Protein AF-A0A7C2TZ57-F1 (afdb_monomer_lite)

Sequence (88 aa):
MREAIAEVSTALKTLGRPDPWSPDIKASDDFLDPLFKKYFEKLGLPNLLRKTDYHILARLVPREKIDPEVVEKLDAIATVAQKAKPRS

Structure (mmCIF, N/CA/C/O backbone):
data_AF-A0A7C2TZ57-F1
#
_entry.id   AF-A0A7C2TZ57-F1
#
loop_
_atom_site.group_PDB
_atom_site.id
_atom_site.type_symbol
_atom_site.label_atom_id
_atom_site.label_alt_id
_atom_site.label_comp_id
_atom_site.label_asym_id
_atom_site.label_entity_id
_atom_site.label_seq_id
_atom_site.pdbx_PDB_ins_code
_atom_site.Cartn_x
_atom_site.Cartn_y
_atom_site.Cartn_z
_atom_site.occupancy
_atom_site.B_iso_or_equiv
_atom_site.auth_seq_id
_atom_site.auth_comp_id
_atom_site.auth_asym_id
_atom_site.auth_atom_id
_atom_site.pdbx_PDB_model_num
ATOM 1 N N . MET A 1 1 ? -12.978 -4.982 6.314 1.00 88.62 1 MET A N 1
ATOM 2 C CA . MET A 1 1 ? -12.116 -4.238 5.372 1.00 88.62 1 MET A CA 1
ATOM 3 C C . MET A 1 1 ? -12.701 -2.874 5.026 1.00 88.62 1 MET A C 1
ATOM 5 O O . MET A 1 1 ? -12.130 -1.891 5.462 1.00 88.62 1 MET A O 1
ATOM 9 N N . ARG A 1 2 ? -13.855 -2.784 4.338 1.00 91.88 2 ARG A N 1
ATOM 10 C CA . ARG A 1 2 ? -14.488 -1.494 3.969 1.00 91.88 2 ARG A CA 1
ATOM 11 C C . ARG A 1 2 ? -14.645 -0.510 5.135 1.00 91.88 2 ARG A C 1
ATOM 13 O O . ARG A 1 2 ? -14.288 0.650 5.009 1.00 91.88 2 ARG A O 1
ATOM 20 N N . GLU A 1 3 ? -15.123 -0.998 6.272 1.00 93.00 3 GLU A N 1
ATOM 21 C CA . GLU A 1 3 ? -15.290 -0.192 7.485 1.00 93.00 3 GLU A CA 1
ATOM 22 C C . GLU A 1 3 ? -13.953 0.322 8.043 1.00 93.00 3 GLU A C 1
ATOM 24 O O . GLU A 1 3 ? -13.824 1.499 8.356 1.00 93.00 3 GLU A O 1
ATOM 29 N N . ALA A 1 4 ? -12.928 -0.536 8.103 1.00 93.25 4 ALA A N 1
ATOM 30 C CA . ALA A 1 4 ? -11.592 -0.144 8.553 1.00 93.25 4 ALA A CA 1
ATOM 31 C C . ALA A 1 4 ? -10.956 0.897 7.614 1.00 93.25 4 ALA A C 1
ATOM 33 O O . ALA A 1 4 ? -10.347 1.847 8.094 1.00 93.25 4 ALA A O 1
ATOM 34 N N . ILE A 1 5 ? -11.160 0.767 6.295 1.00 93.81 5 ILE A N 1
ATOM 35 C CA . ILE A 1 5 ? -10.750 1.781 5.311 1.00 93.81 5 ILE A CA 1
ATOM 36 C C . ILE A 1 5 ? -11.424 3.113 5.630 1.00 93.81 5 ILE A C 1
ATOM 38 O O . ILE A 1 5 ? -10.728 4.102 5.817 1.00 93.81 5 ILE A O 1
ATOM 42 N N . ALA A 1 6 ? -12.755 3.136 5.750 1.00 93.81 6 ALA A N 1
ATOM 43 C CA . ALA A 1 6 ? -13.500 4.369 5.998 1.00 93.81 6 ALA A CA 1
ATOM 44 C C . ALA A 1 6 ? -13.037 5.077 7.284 1.00 93.81 6 ALA A C 1
ATOM 46 O O . ALA A 1 6 ? -12.849 6.294 7.299 1.00 93.81 6 ALA A O 1
ATOM 47 N N . GLU A 1 7 ? -12.798 4.316 8.352 1.00 93.62 7 GLU A N 1
ATOM 48 C CA . GLU A 1 7 ? -12.317 4.856 9.622 1.00 93.62 7 GLU A CA 1
ATOM 49 C C . GLU A 1 7 ? -10.905 5.431 9.537 1.00 93.62 7 GLU A C 1
ATOM 51 O O . GLU A 1 7 ? -10.665 6.516 10.063 1.00 93.62 7 GLU A O 1
ATOM 56 N N . VAL A 1 8 ? -9.972 4.733 8.884 1.00 93.69 8 VAL A N 1
ATOM 57 C CA . VAL A 1 8 ? -8.596 5.226 8.731 1.00 93.69 8 VAL A CA 1
ATOM 58 C C . VAL A 1 8 ? -8.556 6.432 7.794 1.00 93.69 8 VAL A C 1
ATOM 60 O O . VAL A 1 8 ? -7.910 7.422 8.122 1.00 93.69 8 VAL A O 1
ATOM 63 N N . SER A 1 9 ? -9.309 6.419 6.690 1.00 92.62 9 SER A N 1
ATOM 64 C CA . SER A 1 9 ? -9.463 7.581 5.804 1.00 92.62 9 SER A CA 1
ATOM 65 C C . SER A 1 9 ? -10.031 8.794 6.545 1.00 92.62 9 SER A C 1
ATOM 67 O O . SER A 1 9 ? -9.547 9.912 6.376 1.00 92.62 9 SER A O 1
ATOM 69 N N . THR A 1 10 ? -11.032 8.583 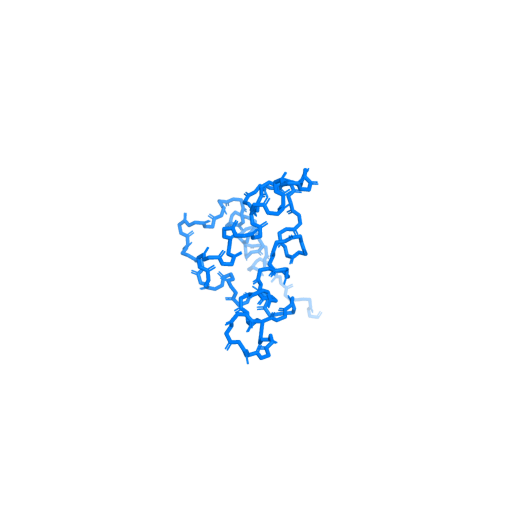7.406 1.00 94.06 10 THR A N 1
ATOM 70 C CA . THR A 1 10 ? -11.614 9.657 8.225 1.00 94.06 10 THR A CA 1
ATOM 71 C C . THR A 1 10 ? -10.588 10.197 9.215 1.00 94.06 10 THR A C 1
ATOM 73 O O . THR A 1 10 ? -10.418 11.409 9.311 1.00 94.06 10 THR A O 1
ATOM 76 N N . ALA A 1 11 ? -9.853 9.314 9.896 1.00 93.31 11 ALA A N 1
ATOM 77 C CA . ALA A 1 11 ? -8.811 9.711 10.834 1.00 93.31 11 ALA A CA 1
ATOM 78 C C . ALA A 1 11 ? -7.692 10.513 10.150 1.00 93.31 11 ALA A C 1
ATOM 80 O O . ALA A 1 11 ? -7.287 11.548 10.672 1.00 93.31 11 ALA A O 1
ATOM 81 N N . LEU A 1 12 ? -7.239 10.096 8.963 1.00 91.94 12 LEU A N 1
ATOM 82 C CA . LEU A 1 12 ? -6.238 10.832 8.184 1.00 91.94 12 LEU A CA 1
ATOM 83 C C . LEU A 1 12 ? -6.716 12.242 7.840 1.00 91.94 12 LEU A C 1
ATOM 85 O O . LEU A 1 12 ? -5.988 13.208 8.066 1.00 91.94 12 LEU A O 1
ATOM 89 N N . LYS A 1 13 ? -7.971 12.369 7.401 1.00 92.12 13 LYS A N 1
ATOM 90 C CA . LYS A 1 13 ? -8.589 13.667 7.129 1.00 92.12 13 LYS A CA 1
ATOM 91 C C . LYS A 1 13 ? -8.656 14.545 8.382 1.00 92.12 13 LYS A C 1
ATOM 93 O O . LYS A 1 13 ? -8.322 15.723 8.314 1.00 92.12 13 LYS A O 1
ATOM 98 N N . THR A 1 14 ? -9.049 13.985 9.527 1.00 92.75 14 THR A N 1
ATOM 99 C CA . THR A 1 14 ? -9.082 14.709 10.810 1.00 92.75 14 THR A CA 1
ATOM 100 C C . THR A 1 14 ? -7.692 15.174 11.247 1.00 92.75 14 THR A C 1
ATOM 102 O O . THR A 1 14 ? -7.559 16.259 11.803 1.00 92.75 14 THR A O 1
ATOM 105 N N . LEU A 1 15 ? -6.653 14.386 10.967 1.00 90.19 15 LEU A N 1
ATOM 106 C CA . LEU A 1 15 ? -5.258 14.704 11.284 1.00 90.19 15 LEU A CA 1
ATOM 107 C C . LEU A 1 15 ? -4.594 15.639 10.255 1.00 90.19 15 LEU A C 1
ATOM 109 O O . LEU A 1 15 ? -3.394 15.893 10.361 1.00 90.19 15 LEU A O 1
ATOM 113 N N . GLY A 1 16 ? -5.338 16.130 9.256 1.00 89.00 16 GLY A N 1
ATOM 114 C CA . GLY A 1 16 ? -4.812 16.995 8.196 1.00 89.00 16 GLY A CA 1
ATOM 115 C C . GLY A 1 16 ? -3.798 16.302 7.282 1.00 89.00 16 GLY A C 1
ATOM 116 O O . GLY A 1 16 ? -2.973 16.969 6.662 1.00 89.00 16 GLY A O 1
ATOM 117 N N . ARG A 1 17 ? -3.818 14.966 7.225 1.00 89.69 17 ARG A N 1
ATOM 118 C CA . ARG A 1 17 ? -2.958 14.175 6.340 1.00 89.69 17 ARG A CA 1
ATOM 119 C C . ARG A 1 17 ? -3.569 14.092 4.935 1.00 89.69 17 ARG A C 1
ATOM 121 O O . ARG A 1 17 ? -4.791 14.213 4.804 1.00 89.69 17 ARG A O 1
ATOM 128 N N . PRO A 1 18 ? -2.746 13.882 3.890 1.00 89.38 18 PRO A N 1
ATOM 129 C CA . PRO A 1 18 ? -3.254 13.696 2.536 1.00 89.38 18 PRO A CA 1
ATOM 130 C C . PRO A 1 18 ? -4.180 12.476 2.439 1.00 89.38 18 PRO A C 1
ATOM 132 O O . PRO A 1 18 ? -4.154 11.581 3.287 1.00 89.38 18 PRO A O 1
ATOM 135 N N . ASP A 1 19 ? -5.007 12.451 1.394 1.00 88.81 19 ASP A N 1
ATOM 136 C CA . ASP A 1 19 ? -5.886 11.316 1.112 1.00 88.81 19 ASP A CA 1
ATOM 137 C C . ASP A 1 19 ? -5.069 10.015 0.934 1.00 88.81 19 ASP A C 1
ATOM 139 O O . ASP A 1 19 ? -3.986 10.072 0.348 1.00 88.81 19 ASP A O 1
ATOM 143 N N . PRO A 1 20 ? -5.561 8.846 1.393 1.00 88.31 20 PRO A N 1
ATOM 144 C CA . PRO A 1 20 ? -4.907 7.546 1.203 1.00 88.31 20 PRO A CA 1
ATOM 145 C C . PRO A 1 20 ? -4.474 7.210 -0.222 1.00 88.31 20 PRO A C 1
ATOM 147 O O . PRO A 1 20 ? -3.556 6.413 -0.409 1.00 88.31 20 PRO A O 1
ATOM 150 N N . TRP A 1 21 ? -5.159 7.773 -1.213 1.00 88.00 21 TRP A N 1
ATOM 151 C CA . TRP A 1 21 ? -4.915 7.541 -2.631 1.00 88.00 21 TRP A CA 1
ATOM 152 C C . TRP A 1 21 ? -4.152 8.691 -3.293 1.00 88.00 21 TRP A C 1
ATOM 154 O O . TRP A 1 21 ? -3.951 8.672 -4.504 1.00 88.00 21 TRP A O 1
ATOM 164 N N . SER A 1 22 ? -3.736 9.694 -2.517 1.00 87.38 22 SER A N 1
ATOM 165 C CA . SER A 1 22 ? -2.906 10.793 -3.001 1.00 87.38 22 SER A CA 1
ATOM 166 C C . SER A 1 22 ? -1.498 10.301 -3.369 1.00 87.38 22 SER A C 1
ATOM 168 O O . SER A 1 22 ? -0.949 9.450 -2.667 1.00 87.38 22 SER A O 1
ATOM 170 N N . PRO A 1 23 ? -0.850 10.862 -4.405 1.00 84.69 23 PRO A N 1
ATOM 171 C CA . PRO A 1 23 ? 0.574 10.619 -4.649 1.00 84.69 23 PRO A CA 1
ATOM 172 C C . PRO A 1 23 ? 1.476 11.134 -3.511 1.00 84.69 23 PRO A C 1
ATOM 174 O O . PRO A 1 23 ? 2.607 10.676 -3.374 1.00 84.69 23 PRO A O 1
ATOM 177 N N . ASP A 1 24 ? 0.981 12.056 -2.677 1.00 88.00 24 ASP A N 1
ATOM 178 C CA . ASP A 1 24 ? 1.772 12.727 -1.638 1.00 88.00 24 ASP A CA 1
ATOM 179 C C . ASP A 1 24 ? 1.790 11.988 -0.289 1.00 88.00 24 ASP A C 1
ATOM 181 O O . ASP A 1 24 ? 2.533 12.370 0.619 1.00 88.00 24 ASP A O 1
ATOM 185 N N . ILE A 1 25 ? 0.960 10.951 -0.109 1.00 91.19 25 ILE A N 1
ATOM 186 C CA . ILE A 1 25 ? 0.947 10.175 1.135 1.00 91.19 25 ILE A CA 1
ATOM 187 C C . ILE A 1 25 ? 1.974 9.049 1.082 1.00 91.19 25 ILE A C 1
ATOM 189 O O . ILE A 1 25 ? 2.103 8.318 0.098 1.00 91.19 25 ILE A O 1
ATOM 193 N N . LYS A 1 26 ? 2.650 8.809 2.208 1.00 90.50 26 LYS A N 1
ATOM 194 C CA . LYS A 1 26 ? 3.409 7.577 2.396 1.00 90.50 26 LYS A CA 1
ATOM 195 C C . LYS A 1 26 ? 2.437 6.431 2.682 1.00 90.50 26 LYS A C 1
ATOM 197 O O . LYS A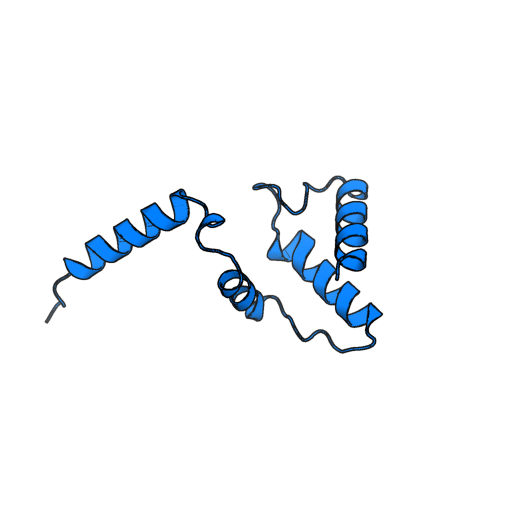 1 26 ? 2.310 5.991 3.821 1.00 90.50 26 LYS A O 1
ATOM 202 N N . ALA A 1 27 ? 1.742 5.953 1.647 1.00 89.81 27 ALA A N 1
ATOM 203 C CA . ALA A 1 27 ? 0.617 5.023 1.768 1.00 89.81 27 ALA A CA 1
ATOM 204 C C . ALA A 1 27 ? 0.935 3.771 2.603 1.00 89.81 27 ALA A C 1
ATOM 206 O O . ALA A 1 27 ? 0.080 3.304 3.351 1.00 89.81 27 ALA A O 1
ATOM 207 N N . SER A 1 28 ? 2.163 3.246 2.539 1.00 87.81 28 SER A N 1
ATOM 208 C CA . SER A 1 28 ? 2.573 2.100 3.359 1.00 87.81 28 SER A CA 1
ATOM 209 C C . SER A 1 28 ? 2.497 2.375 4.862 1.00 87.81 28 SER A C 1
ATOM 211 O O . SER A 1 28 ? 2.004 1.537 5.607 1.00 87.81 28 SER A O 1
ATOM 213 N N . ASP A 1 29 ? 2.967 3.541 5.297 1.00 89.31 29 ASP A N 1
ATOM 214 C CA . ASP A 1 29 ? 3.176 3.856 6.714 1.00 89.31 29 ASP A CA 1
ATOM 215 C C . ASP A 1 29 ? 1.967 4.601 7.279 1.00 89.31 29 ASP A C 1
ATOM 217 O O . ASP A 1 29 ? 1.472 4.285 8.356 1.00 89.31 29 ASP A O 1
ATOM 221 N N . ASP A 1 30 ? 1.473 5.583 6.528 1.00 89.75 30 ASP A N 1
ATOM 222 C CA . ASP A 1 30 ? 0.416 6.475 6.991 1.00 89.75 30 ASP A CA 1
ATOM 223 C C . ASP A 1 30 ? -0.981 5.861 6.798 1.00 89.75 30 ASP A C 1
ATOM 225 O O . ASP A 1 30 ? -1.920 6.256 7.485 1.00 89.75 30 ASP A O 1
ATOM 229 N N . PHE A 1 31 ? -1.142 4.877 5.903 1.00 92.38 31 PHE A N 1
ATOM 230 C CA . PHE A 1 31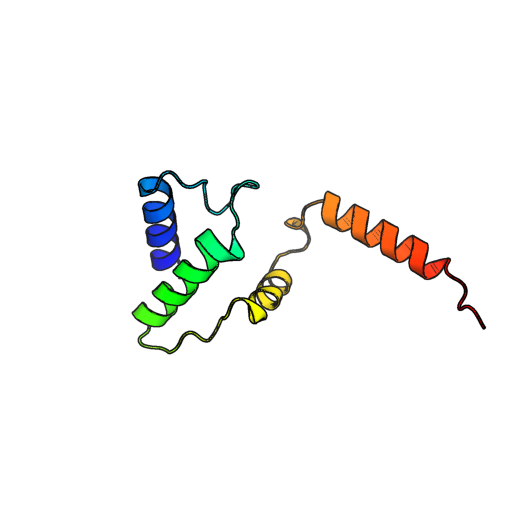 ? -2.449 4.282 5.602 1.00 92.38 31 PHE A CA 1
ATOM 231 C C . PHE A 1 31 ? -2.515 2.760 5.793 1.00 92.38 31 PHE A C 1
ATOM 233 O O . PHE A 1 31 ? -3.356 2.289 6.559 1.00 92.38 31 PHE A O 1
ATOM 240 N N . LEU A 1 32 ? -1.659 1.973 5.132 1.00 92.88 32 LEU A N 1
ATOM 241 C CA . LEU A 1 32 ? -1.747 0.506 5.162 1.00 92.88 32 LEU A CA 1
ATOM 242 C C . LEU A 1 32 ? -1.457 -0.066 6.556 1.00 92.88 32 LEU A C 1
ATOM 244 O O . LEU A 1 32 ? -2.210 -0.922 7.022 1.00 92.88 32 LEU A O 1
ATOM 248 N N . ASP A 1 33 ? -0.436 0.444 7.250 1.00 92.31 33 ASP A N 1
ATOM 249 C CA . ASP A 1 33 ? -0.110 0.041 8.626 1.00 92.31 33 ASP A CA 1
ATOM 250 C C . ASP A 1 33 ? -1.299 0.204 9.598 1.00 92.31 33 ASP A C 1
ATOM 252 O O . ASP A 1 33 ? -1.713 -0.793 10.210 1.00 92.31 33 ASP A O 1
ATOM 256 N N . PRO A 1 34 ? -1.913 1.398 9.744 1.00 93.19 34 PRO A N 1
ATOM 257 C CA . PRO A 1 34 ? -3.080 1.552 10.610 1.00 93.19 34 PRO A CA 1
ATOM 258 C C . PRO A 1 34 ? -4.311 0.793 10.094 1.00 93.19 34 PRO A C 1
ATOM 260 O O . PRO A 1 34 ? -5.095 0.294 10.905 1.00 93.19 34 PRO A O 1
ATOM 263 N N . LEU A 1 35 ? -4.476 0.649 8.774 1.00 94.44 35 LEU A N 1
ATOM 264 C CA . LEU A 1 35 ? -5.582 -0.096 8.171 1.00 94.44 35 LEU A CA 1
ATOM 265 C C . LEU A 1 35 ? -5.566 -1.574 8.552 1.00 94.44 35 LEU A C 1
ATOM 267 O O . LEU A 1 35 ? -6.575 -2.084 9.045 1.00 94.44 35 LEU A O 1
ATOM 271 N N . PHE A 1 36 ? -4.451 -2.270 8.323 1.00 93.94 36 PHE A N 1
ATOM 272 C CA . PHE A 1 36 ? -4.376 -3.699 8.610 1.00 93.94 36 PHE A CA 1
ATOM 273 C C . PHE A 1 36 ? -4.433 -3.960 10.106 1.00 93.94 36 PHE A C 1
ATOM 275 O O . PHE A 1 36 ? -5.190 -4.832 10.529 1.00 93.94 36 PHE A O 1
ATOM 282 N N . LYS A 1 37 ? -3.745 -3.147 10.915 1.00 92.81 37 LYS A N 1
ATOM 283 C CA . LYS A 1 37 ? -3.849 -3.228 12.373 1.00 92.81 37 LYS A CA 1
ATOM 284 C C . LYS A 1 37 ? -5.312 -3.176 12.827 1.00 92.81 37 LYS A C 1
ATOM 286 O O . LYS A 1 37 ? -5.779 -4.112 13.470 1.00 92.81 37 LYS A O 1
ATOM 291 N N . LYS A 1 38 ? -6.061 -2.153 12.402 1.00 93.25 38 LYS A N 1
ATOM 292 C CA . LYS A 1 38 ? -7.464 -1.983 12.799 1.00 93.25 38 LYS A CA 1
ATOM 293 C C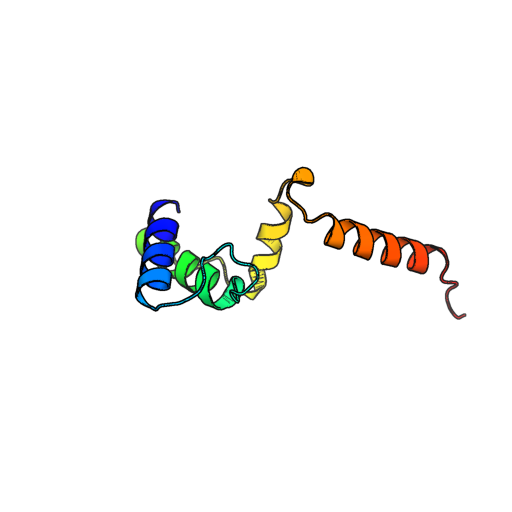 . LYS A 1 38 ? -8.378 -3.070 12.235 1.00 93.25 38 LYS A C 1
ATOM 295 O O . LYS A 1 38 ? -9.313 -3.509 12.900 1.00 93.25 38 LYS A O 1
ATOM 300 N N . TYR A 1 39 ? -8.124 -3.519 11.007 1.00 94.94 39 TYR A N 1
ATOM 301 C CA . TYR A 1 39 ? -8.895 -4.592 10.388 1.00 94.94 39 TYR A CA 1
ATOM 302 C C . TYR A 1 39 ? -8.752 -5.921 11.141 1.00 94.94 39 TYR A C 1
ATOM 304 O O . TYR A 1 39 ? -9.766 -6.555 11.424 1.00 94.94 39 TYR A O 1
ATOM 312 N N . PHE A 1 40 ? -7.528 -6.325 11.491 1.00 94.00 40 PHE A N 1
ATOM 313 C CA . PHE A 1 40 ? -7.289 -7.565 12.233 1.00 94.00 40 PHE A CA 1
ATOM 314 C C . PHE A 1 40 ? -7.734 -7.465 13.697 1.00 94.00 40 PHE A C 1
ATOM 316 O O . PHE A 1 40 ? -8.335 -8.413 14.200 1.00 94.00 40 PHE A O 1
ATOM 323 N N . GLU A 1 41 ? -7.561 -6.304 14.341 1.00 93.31 41 GLU A N 1
ATOM 324 C CA . GLU A 1 41 ? -8.107 -6.033 15.680 1.00 93.31 41 GLU A CA 1
ATOM 325 C C . GLU A 1 41 ? -9.628 -6.233 15.722 1.00 93.31 41 GLU A C 1
ATOM 327 O O . GLU A 1 41 ? -10.133 -6.922 16.606 1.00 93.31 41 GLU A O 1
ATOM 332 N N . LYS A 1 42 ? -10.366 -5.718 14.727 1.00 92.00 42 LYS A N 1
ATOM 333 C CA . LYS A 1 42 ? -11.823 -5.918 14.625 1.00 92.00 42 LYS A CA 1
ATOM 334 C C . LYS A 1 42 ? -12.233 -7.372 14.411 1.00 92.00 42 LYS A C 1
ATOM 336 O O . LYS A 1 42 ? -13.332 -7.756 14.797 1.00 92.00 42 LYS A O 1
ATOM 341 N N . LEU A 1 43 ? -11.376 -8.171 13.783 1.00 93.44 43 LEU A N 1
ATOM 342 C CA . LEU A 1 43 ? -11.606 -9.602 13.603 1.00 93.44 43 LEU A CA 1
ATOM 343 C C . LEU A 1 43 ? -11.194 -10.430 14.829 1.00 93.44 43 LEU A C 1
ATOM 345 O O . LEU A 1 43 ? -11.436 -11.633 14.840 1.00 93.44 43 LEU A O 1
ATOM 349 N N . GLY A 1 44 ? -10.562 -9.820 15.840 1.00 92.75 44 GLY A N 1
ATOM 350 C CA . GLY A 1 44 ? -9.986 -10.541 16.978 1.00 92.75 44 GLY A CA 1
ATOM 351 C C . GLY A 1 44 ? -8.809 -11.439 16.585 1.00 92.75 44 GLY A C 1
ATOM 352 O O . GLY A 1 44 ? -8.523 -12.418 17.271 1.00 92.75 44 GLY A O 1
ATOM 353 N N . LEU A 1 45 ? -8.148 -11.139 15.465 1.00 92.69 45 LEU A N 1
ATOM 354 C CA . LEU A 1 45 ? -7.048 -11.924 14.913 1.00 92.69 45 LEU A CA 1
ATOM 355 C C . LEU A 1 45 ? -5.716 -11.176 15.066 1.00 92.69 45 LEU A C 1
ATOM 357 O O . LEU A 1 45 ? -5.690 -9.943 15.060 1.00 92.69 45 LEU A O 1
ATOM 361 N N . PRO A 1 46 ? -4.582 -11.894 15.159 1.00 90.81 46 PRO A N 1
ATOM 362 C CA . PRO A 1 46 ? -3.275 -11.258 15.058 1.00 90.81 46 PRO A CA 1
ATOM 363 C C . PRO A 1 46 ? -3.102 -10.621 13.674 1.00 90.81 46 PRO A C 1
ATOM 365 O O . PRO A 1 46 ? -3.619 -11.130 12.679 1.00 90.81 46 PRO A O 1
ATOM 368 N N . ASN A 1 47 ? -2.339 -9.526 13.590 1.00 89.56 47 ASN A N 1
ATOM 369 C CA . ASN A 1 47 ? -2.035 -8.922 12.295 1.00 89.56 47 ASN A CA 1
ATOM 370 C C . ASN A 1 47 ? -1.135 -9.856 11.466 1.00 89.56 47 ASN A C 1
ATOM 372 O O . ASN A 1 47 ? 0.039 -10.054 11.793 1.00 89.56 47 ASN A O 1
ATOM 376 N N . LEU A 1 48 ? -1.704 -10.408 10.392 1.00 87.75 48 LEU A N 1
ATOM 377 C CA . LEU A 1 48 ? -1.029 -11.316 9.462 1.00 87.75 48 LEU A CA 1
ATOM 378 C C . LEU A 1 48 ? -0.348 -10.586 8.294 1.00 87.75 48 LEU A C 1
ATOM 380 O O . LEU A 1 48 ? 0.433 -11.202 7.579 1.00 87.75 48 LEU A O 1
ATOM 384 N N . LEU A 1 49 ? -0.643 -9.299 8.091 1.00 89.38 49 LEU A N 1
ATOM 385 C CA . LEU A 1 49 ? -0.090 -8.481 7.011 1.00 89.38 49 LEU A CA 1
ATOM 386 C C . LEU A 1 49 ? 0.810 -7.405 7.610 1.00 89.38 49 LEU A C 1
ATOM 388 O O . LEU A 1 49 ? 0.347 -6.386 8.129 1.00 89.38 49 LEU A O 1
ATOM 392 N N . ARG A 1 50 ? 2.120 -7.650 7.552 1.00 88.62 50 ARG A N 1
ATOM 393 C CA . ARG A 1 50 ? 3.128 -6.673 7.959 1.00 88.62 50 ARG A CA 1
ATOM 394 C C . ARG A 1 50 ? 3.604 -5.895 6.743 1.00 88.62 50 ARG A C 1
ATOM 396 O O . ARG A 1 50 ? 3.445 -6.323 5.604 1.00 88.62 50 ARG A O 1
ATOM 403 N N . LYS A 1 51 ? 4.275 -4.774 6.995 1.00 87.94 51 LYS A N 1
ATOM 404 C CA . LYS A 1 51 ? 4.870 -3.929 5.954 1.00 87.94 51 LYS A CA 1
ATOM 405 C C . LYS A 1 51 ? 5.789 -4.689 4.991 1.00 87.94 51 LYS A C 1
ATOM 407 O O . LYS A 1 51 ? 5.825 -4.384 3.803 1.00 87.94 51 LYS A O 1
ATOM 412 N N . THR A 1 52 ? 6.493 -5.706 5.489 1.00 89.44 52 THR A N 1
ATOM 413 C CA . THR A 1 52 ? 7.328 -6.611 4.680 1.00 89.44 52 THR A CA 1
ATOM 414 C C . THR A 1 52 ? 6.527 -7.367 3.622 1.00 89.44 52 THR A C 1
ATOM 416 O O . THR A 1 52 ? 7.056 -7.690 2.561 1.00 89.44 52 THR A O 1
ATOM 419 N N . ASP A 1 53 ? 5.240 -7.591 3.873 1.00 90.19 53 ASP A N 1
ATOM 420 C CA . ASP A 1 53 ? 4.355 -8.412 3.054 1.00 90.19 53 ASP A CA 1
ATOM 421 C C . ASP A 1 53 ? 3.502 -7.581 2.089 1.00 90.19 53 ASP A C 1
ATOM 423 O O . ASP A 1 53 ? 2.840 -8.145 1.230 1.00 90.19 53 ASP A O 1
ATOM 427 N N . TYR A 1 54 ? 3.531 -6.243 2.141 1.00 90.31 54 TYR A N 1
ATOM 428 C CA . TYR A 1 54 ? 2.684 -5.405 1.271 1.00 90.31 54 TYR A CA 1
ATOM 429 C C . TYR A 1 54 ? 2.955 -5.581 -0.223 1.00 90.31 54 TYR A C 1
ATOM 431 O O . TYR A 1 54 ? 2.069 -5.335 -1.041 1.00 90.31 54 TYR A O 1
ATOM 439 N N . HIS A 1 55 ? 4.129 -6.091 -0.592 1.00 89.62 55 HIS A N 1
ATOM 440 C CA . HIS A 1 55 ? 4.443 -6.456 -1.970 1.00 89.62 55 HIS A CA 1
ATOM 441 C C . HIS A 1 55 ? 3.458 -7.491 -2.554 1.00 89.62 55 HIS A C 1
ATOM 443 O O . HIS A 1 55 ? 3.261 -7.526 -3.769 1.00 89.62 55 HIS A O 1
ATOM 449 N N . ILE A 1 56 ? 2.791 -8.303 -1.720 1.00 91.31 56 ILE A N 1
ATOM 450 C CA . ILE A 1 56 ? 1.772 -9.252 -2.191 1.00 91.31 56 ILE A CA 1
ATOM 451 C C . ILE A 1 56 ? 0.536 -8.538 -2.747 1.00 91.31 56 ILE A C 1
ATOM 453 O O . ILE A 1 56 ? -0.115 -9.066 -3.644 1.00 91.31 56 ILE A O 1
ATOM 457 N N . LEU A 1 57 ? 0.228 -7.331 -2.258 1.00 89.44 57 LEU A N 1
ATOM 458 C CA . LEU A 1 57 ? -0.935 -6.555 -2.693 1.00 89.44 57 LEU A CA 1
ATOM 459 C C . LEU A 1 57 ? -0.777 -6.082 -4.138 1.00 89.44 57 LEU A C 1
ATOM 461 O O . LEU A 1 57 ? -1.753 -6.067 -4.882 1.00 89.44 57 LEU A O 1
ATOM 465 N N . ALA A 1 58 ? 0.454 -5.776 -4.562 1.00 87.56 58 ALA A N 1
ATOM 466 C CA . ALA A 1 58 ? 0.746 -5.379 -5.937 1.00 87.56 58 ALA A CA 1
ATOM 467 C C . ALA A 1 58 ? 0.340 -6.462 -6.952 1.00 87.56 58 ALA A C 1
ATOM 469 O O . ALA A 1 58 ? -0.104 -6.144 -8.049 1.00 87.56 58 ALA A O 1
ATOM 470 N N . ARG A 1 59 ? 0.408 -7.746 -6.569 1.00 88.88 59 ARG A N 1
ATOM 471 C CA . ARG A 1 59 ? -0.009 -8.874 -7.423 1.00 88.88 59 ARG A CA 1
ATOM 472 C C . ARG A 1 59 ? -1.520 -8.950 -7.644 1.00 88.88 59 ARG A C 1
ATOM 474 O O . ARG A 1 59 ? -1.960 -9.666 -8.536 1.00 88.88 59 ARG A O 1
ATOM 481 N N . LEU A 1 60 ? -2.304 -8.260 -6.819 1.00 89.69 60 LEU A N 1
ATOM 482 C CA . LEU A 1 60 ? -3.764 -8.233 -6.902 1.00 89.69 60 LEU A CA 1
ATOM 483 C C . LEU A 1 60 ? -4.275 -7.063 -7.753 1.00 89.69 60 LEU A C 1
ATOM 485 O O . LEU A 1 60 ? -5.480 -6.960 -7.983 1.00 89.69 60 LEU A O 1
ATOM 489 N N . VAL A 1 61 ? -3.386 -6.167 -8.194 1.00 88.25 61 VAL A N 1
ATOM 490 C CA . VAL A 1 61 ? -3.749 -5.003 -9.002 1.00 88.25 61 VAL A CA 1
ATOM 491 C C . VAL A 1 61 ? -3.930 -5.441 -10.461 1.00 88.25 61 VAL A C 1
ATOM 493 O O . VAL A 1 61 ? -2.998 -6.000 -11.041 1.00 88.25 61 VAL A O 1
ATOM 496 N N . PRO A 1 62 ? -5.103 -5.196 -11.080 1.00 90.62 62 PRO A N 1
ATOM 497 C CA . PRO A 1 62 ? -5.293 -5.417 -12.510 1.00 90.62 62 PRO A CA 1
ATOM 498 C C . PRO A 1 62 ? -4.301 -4.589 -13.325 1.00 90.62 62 PRO A C 1
ATOM 500 O O . PRO A 1 62 ? -4.017 -3.443 -12.970 1.00 90.62 62 PRO A O 1
ATOM 503 N N . ARG A 1 63 ? -3.806 -5.142 -14.436 1.00 86.69 63 ARG A N 1
ATOM 504 C CA . ARG A 1 63 ? -2.779 -4.495 -15.268 1.00 86.69 63 ARG A CA 1
ATOM 505 C C . ARG A 1 63 ? -3.212 -3.109 -15.746 1.00 86.69 63 ARG A C 1
ATOM 507 O O . ARG A 1 63 ? -2.391 -2.208 -15.828 1.00 86.69 63 ARG A O 1
ATOM 514 N N . GLU A 1 64 ? -4.500 -2.936 -16.009 1.00 89.62 64 GLU A N 1
ATOM 515 C CA . GLU A 1 64 ? -5.108 -1.706 -16.521 1.00 89.62 64 GLU A CA 1
ATOM 516 C C . GLU A 1 64 ? -5.096 -0.568 -15.492 1.00 89.62 64 GLU A C 1
ATOM 518 O O . GLU A 1 64 ? -5.319 0.585 -15.845 1.00 89.62 64 GLU A O 1
ATOM 523 N N . LYS A 1 65 ? -4.866 -0.889 -14.213 1.00 88.88 65 LYS A N 1
ATOM 524 C CA . LYS A 1 65 ? -4.756 0.083 -13.119 1.00 88.88 65 LYS A CA 1
ATOM 525 C C . LYS A 1 65 ? -3.314 0.410 -12.745 1.00 88.88 65 LYS A C 1
ATOM 527 O O . LYS A 1 65 ? -3.104 1.212 -11.839 1.00 88.88 65 LYS A O 1
ATOM 532 N N . ILE A 1 66 ? -2.338 -0.234 -13.381 1.00 87.88 66 ILE A N 1
ATOM 533 C CA . ILE A 1 66 ? -0.928 0.091 -13.186 1.00 87.88 66 ILE A CA 1
ATOM 534 C C . ILE A 1 66 ? -0.641 1.370 -13.966 1.00 87.88 66 ILE A C 1
ATOM 536 O O . ILE A 1 66 ? -1.022 1.483 -15.130 1.00 87.88 66 ILE A O 1
ATOM 540 N N . ASP A 1 67 ? 0.023 2.322 -13.314 1.00 88.81 67 ASP A N 1
ATOM 541 C CA . ASP A 1 67 ? 0.404 3.581 -13.945 1.00 88.81 67 ASP A CA 1
ATOM 542 C C . ASP A 1 67 ? 1.255 3.314 -15.207 1.00 88.81 67 ASP A C 1
ATOM 544 O O . ASP A 1 67 ? 2.207 2.521 -15.131 1.00 88.81 67 ASP A O 1
ATOM 548 N N . PRO A 1 68 ? 0.936 3.935 -16.360 1.00 90.94 68 PRO A N 1
ATOM 549 C CA . PRO A 1 68 ? 1.723 3.793 -17.580 1.00 90.94 68 PRO A CA 1
ATOM 550 C C . PRO A 1 68 ? 3.215 4.060 -17.374 1.00 90.94 68 PRO A C 1
ATOM 552 O O . PRO A 1 68 ? 4.031 3.350 -17.960 1.00 90.94 68 PRO A O 1
ATOM 555 N N . GLU A 1 69 ? 3.587 4.993 -16.489 1.00 92.69 69 GLU A N 1
ATOM 556 C CA . GLU A 1 69 ? 4.991 5.277 -16.192 1.00 92.69 69 GLU A CA 1
ATOM 557 C C . GLU A 1 69 ? 5.713 4.024 -15.674 1.00 92.69 69 GLU A C 1
ATOM 559 O O . GLU A 1 69 ? 6.823 3.716 -16.109 1.00 92.69 69 GLU A O 1
ATOM 564 N N . VAL A 1 70 ? 5.081 3.244 -14.790 1.00 91.06 70 VAL A N 1
ATOM 565 C CA . VAL A 1 70 ?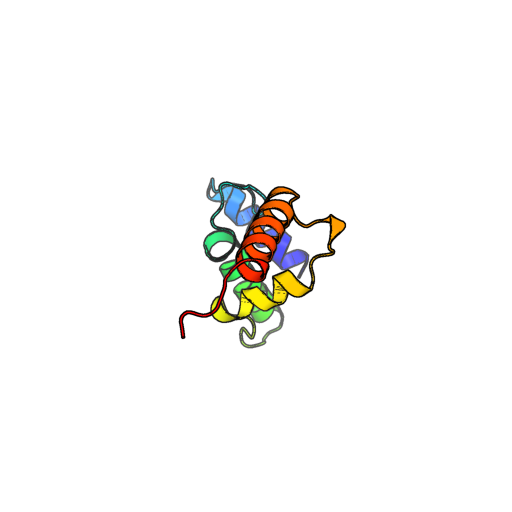 5.676 2.013 -14.245 1.00 91.06 70 VAL A CA 1
ATOM 566 C C . VAL A 1 70 ? 5.940 1.006 -15.361 1.00 91.06 70 VAL A C 1
ATOM 568 O O . VAL A 1 70 ? 7.007 0.392 -15.395 1.00 91.06 70 VAL A O 1
ATOM 571 N N . VAL A 1 71 ? 4.993 0.854 -16.290 1.00 91.31 71 VAL A N 1
ATOM 572 C CA . VAL A 1 71 ? 5.139 -0.045 -17.442 1.00 91.31 71 VAL A CA 1
ATOM 573 C C . VAL A 1 71 ? 6.301 0.411 -18.324 1.00 91.31 71 VAL A C 1
ATOM 575 O O . VAL A 1 71 ? 7.197 -0.382 -18.604 1.00 91.31 71 VAL A O 1
ATOM 578 N N . GLU A 1 72 ? 6.349 1.698 -18.671 1.00 94.75 72 GLU A N 1
ATOM 579 C CA . GLU A 1 72 ? 7.410 2.277 -19.499 1.00 94.75 72 GLU A CA 1
ATOM 580 C C . GLU A 1 72 ? 8.806 2.081 -18.892 1.00 94.75 72 GLU A C 1
ATOM 582 O O . GLU A 1 72 ? 9.748 1.695 -19.592 1.00 94.75 72 GLU A O 1
ATOM 587 N N . LYS A 1 73 ? 8.967 2.317 -17.581 1.00 94.56 73 LYS A N 1
ATOM 588 C CA . LYS A 1 73 ? 10.264 2.123 -16.913 1.00 94.56 73 LYS A CA 1
ATOM 589 C C . LYS A 1 73 ? 10.669 0.650 -16.880 1.00 94.56 73 LYS A C 1
ATOM 591 O O . LYS A 1 73 ? 11.839 0.343 -17.115 1.00 94.56 73 LYS A O 1
ATOM 596 N N . LEU A 1 74 ? 9.735 -0.261 -16.601 1.00 93.06 74 LEU A N 1
ATOM 597 C CA . LEU A 1 74 ? 10.017 -1.699 -16.581 1.00 93.06 74 LEU A CA 1
ATOM 598 C C . LEU A 1 74 ? 10.396 -2.223 -17.973 1.00 93.06 74 LEU A C 1
ATOM 600 O O . LEU A 1 74 ? 11.358 -2.985 -18.089 1.00 93.06 74 LEU A O 1
ATOM 604 N N . ASP A 1 75 ? 9.722 -1.760 -19.027 1.00 93.88 75 ASP A N 1
ATOM 605 C CA . ASP A 1 75 ? 10.040 -2.118 -20.413 1.00 93.88 75 ASP A CA 1
ATOM 606 C C . ASP A 1 75 ? 11.417 -1.588 -20.841 1.00 93.88 75 ASP A C 1
ATOM 608 O O . ASP A 1 75 ? 12.189 -2.289 -21.511 1.00 93.88 75 ASP A O 1
ATOM 612 N N . ALA A 1 76 ? 11.786 -0.379 -20.405 1.00 93.94 76 ALA A N 1
ATOM 613 C CA . ALA A 1 76 ? 13.121 0.169 -20.629 1.00 93.94 76 ALA A CA 1
ATOM 614 C C . ALA A 1 76 ? 14.209 -0.688 -19.955 1.00 93.94 76 ALA A C 1
ATOM 616 O O . ALA A 1 76 ? 15.218 -1.018 -20.587 1.00 93.94 76 ALA A O 1
ATOM 617 N N . ILE A 1 77 ? 13.989 -1.109 -18.703 1.00 93.88 77 ILE A N 1
ATOM 618 C CA . ILE A 1 77 ? 14.902 -2.008 -17.979 1.00 93.88 77 ILE A CA 1
ATOM 619 C C . ILE A 1 77 ? 15.020 -3.353 -18.703 1.00 93.88 77 ILE A C 1
ATOM 621 O O . ILE A 1 77 ? 16.134 -3.832 -18.927 1.00 93.88 77 ILE A O 1
ATOM 625 N N . ALA A 1 78 ? 13.897 -3.945 -19.119 1.00 93.56 78 ALA A N 1
ATOM 626 C CA . ALA A 1 78 ? 13.883 -5.209 -19.849 1.00 93.56 78 ALA A CA 1
ATOM 627 C C . ALA A 1 78 ? 14.656 -5.111 -21.175 1.00 93.56 78 ALA A C 1
ATOM 629 O O . ALA A 1 78 ? 15.451 -5.993 -21.504 1.00 93.56 78 ALA A O 1
ATOM 630 N N . THR A 1 79 ? 14.491 -4.003 -21.902 1.00 93.69 79 THR A N 1
ATOM 631 C CA . THR A 1 79 ? 15.209 -3.734 -23.155 1.00 93.69 79 THR A CA 1
ATOM 632 C C . THR A 1 79 ? 16.723 -3.660 -22.945 1.00 93.69 79 THR A C 1
ATOM 634 O O . THR A 1 79 ? 17.491 -4.197 -23.746 1.00 93.69 79 THR A O 1
ATOM 637 N N . VAL A 1 80 ? 17.177 -3.003 -21.874 1.00 93.69 80 VAL A N 1
ATOM 638 C CA . VAL A 1 80 ? 18.606 -2.923 -21.532 1.00 93.69 80 VAL A CA 1
ATOM 639 C C . VAL A 1 80 ? 19.143 -4.290 -21.114 1.00 93.69 80 VAL A C 1
ATOM 641 O O . VAL A 1 80 ? 20.201 -4.694 -21.593 1.00 93.69 80 VAL A O 1
ATOM 644 N N . ALA A 1 81 ? 18.402 -5.029 -20.286 1.00 91.81 81 ALA A N 1
ATOM 645 C C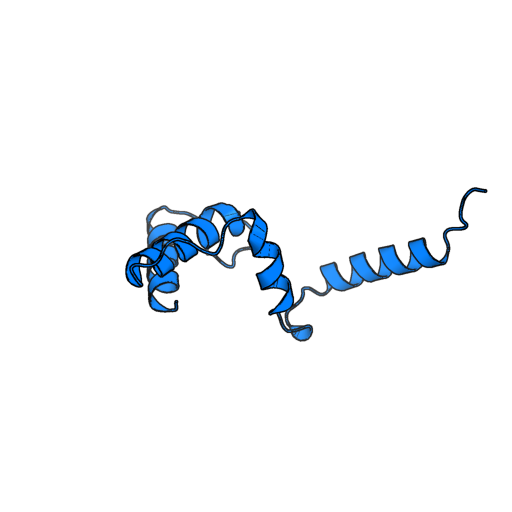A . ALA A 1 81 ? 18.790 -6.364 -19.838 1.00 91.81 81 ALA A CA 1
ATOM 646 C C . ALA A 1 81 ? 18.975 -7.343 -21.011 1.00 91.81 81 ALA A C 1
ATOM 648 O O . ALA A 1 81 ? 19.938 -8.101 -21.022 1.00 91.81 81 ALA A O 1
ATOM 649 N N . GLN A 1 82 ? 18.116 -7.283 -22.035 1.00 90.44 82 GLN A N 1
ATOM 650 C CA . GLN A 1 82 ? 18.245 -8.116 -23.241 1.00 90.44 82 GLN A CA 1
ATOM 651 C C . GLN A 1 82 ? 19.486 -7.788 -24.083 1.00 90.44 82 GLN A C 1
ATOM 653 O O . GLN A 1 82 ? 20.041 -8.664 -24.743 1.00 90.44 82 GLN A O 1
ATOM 658 N N . LYS A 1 83 ? 19.926 -6.525 -24.086 1.00 89.62 83 LYS A N 1
ATOM 659 C CA . LYS A 1 83 ? 21.116 -6.074 -24.828 1.00 89.62 83 LYS A CA 1
ATOM 660 C C . LYS A 1 83 ? 22.413 -6.284 -24.047 1.00 89.62 83 LYS A C 1
ATOM 662 O O . LYS A 1 83 ? 23.496 -6.206 -24.631 1.00 89.62 83 LYS A O 1
ATOM 667 N N . ALA A 1 84 ? 22.317 -6.514 -22.741 1.00 87.56 84 ALA A N 1
ATOM 668 C CA . ALA A 1 84 ? 23.470 -6.717 -21.888 1.00 87.56 84 ALA A CA 1
ATOM 669 C C . ALA A 1 84 ? 24.157 -8.041 -22.248 1.00 87.56 84 ALA A C 1
ATOM 671 O O . ALA A 1 84 ? 23.565 -9.115 -22.171 1.00 87.56 84 ALA A O 1
ATOM 672 N N . LYS A 1 85 ? 25.433 -7.968 -22.634 1.00 79.81 85 LYS A N 1
ATOM 673 C CA . LYS A 1 85 ? 26.280 -9.157 -22.755 1.00 79.81 85 LYS A CA 1
ATOM 674 C C . LYS A 1 85 ? 26.866 -9.471 -21.377 1.00 79.81 85 LYS A C 1
ATOM 676 O O . LYS A 1 85 ? 27.388 -8.549 -20.743 1.00 79.81 85 LYS A O 1
ATOM 681 N N . PRO A 1 86 ? 26.806 -10.728 -20.905 1.00 76.94 86 PRO A N 1
ATOM 682 C CA . PRO A 1 86 ? 27.477 -11.107 -19.674 1.00 76.94 86 PRO A CA 1
ATOM 683 C C . PRO A 1 86 ? 28.970 -10.827 -19.832 1.00 76.94 86 PRO A C 1
ATOM 685 O O . PRO A 1 86 ? 29.579 -11.155 -20.852 1.00 76.94 86 PRO A O 1
ATOM 688 N N . ARG A 1 87 ? 29.549 -10.167 -18.834 1.00 72.25 87 ARG A N 1
ATOM 689 C CA . ARG A 1 87 ? 30.989 -9.949 -18.767 1.00 72.25 87 ARG A CA 1
ATOM 690 C C . ARG A 1 87 ? 31.618 -11.297 -18.412 1.00 72.25 87 ARG A C 1
ATOM 692 O O . ARG A 1 87 ? 31.471 -11.727 -17.271 1.00 72.25 87 ARG A O 1
ATOM 699 N N . SER A 1 88 ? 32.198 -11.980 -19.405 1.00 61.91 88 SER A N 1
ATOM 700 C CA . SER A 1 88 ? 32.981 -13.207 -19.186 1.00 61.91 88 SER A CA 1
ATOM 701 C C . SER A 1 88 ? 34.268 -12.897 -18.445 1.00 61.91 88 SER A C 1
ATOM 703 O O . SER A 1 88 ? 34.889 -11.872 -18.819 1.00 61.91 88 SER A O 1
#

Foldseek 3Di:
DVVLQVVLQVVCVVVVHDGLPDPPDPNLPSPVVSSQVVVCVVVVHDRPDDSVNCVVVVVVDDPVPDPVVVVVVVVVVVVVVVVDDPDD

Secondary structure (DSSP, 8-state):
-HHHHHHHHHHHHHTTPPPTTSTTS-IIIIIIHHHHHHHHHHHT------GGGTHHHHTTS-GGGS-HHHHHHHHHHHHHHHHPPP--

pLDDT: mean 90.24, std 4.68, range [61.91, 94.94]

Radius of gyration: 17.89 Å; chains: 1; bounding box: 48×30×42 Å